Protein AF-A0A7Z0ECL8-F1 (afdb_monomer_lite)

Organism: NCBI:txid670054

Sequence (100 aa):
MQGESQFDDEQVDMLIASSELDSEYGVYGEELAVAMSDDANPNNYKSGKRYVPHGPKINWAAKAVGDLQEQFYKENPDGSRAGHVWSVELKEFAAGAPEG

pLDDT: mean 86.93, std 11.4, range [44.0, 95.75]

Foldseek 3Di:
DPPDDPDDPVRVVVVVVVVVVVVQADPVRDRVVVCPDPLQPPPPPVHPHYDDDDDDDDPVQVVVQVVVVVVVCVVVVVDDPPPDDDDGDDDDDDPPDDDD

Structure (mmCIF, N/CA/C/O backbone):
data_AF-A0A7Z0ECL8-F1
#
_entry.id   AF-A0A7Z0ECL8-F1
#
loop_
_atom_site.group_PDB
_atom_site.id
_atom_site.type_symbol
_atom_site.label_atom_id
_atom_site.label_alt_id
_atom_site.label_comp_id
_atom_site.label_asym_id
_atom_site.label_entity_id
_atom_site.label_seq_id
_atom_site.pdbx_PDB_ins_code
_atom_site.Cartn_x
_atom_site.Cartn_y
_atom_site.Cartn_z
_atom_site.occupancy
_atom_site.B_iso_or_equiv
_atom_site.auth_seq_id
_atom_site.auth_comp_id
_atom_site.auth_asym_id
_atom_site.auth_atom_id
_atom_site.pdbx_PDB_model_num
ATOM 1 N N . MET A 1 1 ? -22.584 13.147 36.823 1.00 44.00 1 MET A N 1
ATOM 2 C CA . MET A 1 1 ? -22.731 13.047 35.359 1.00 44.00 1 MET A CA 1
ATOM 3 C C . MET A 1 1 ? -22.248 11.658 34.984 1.00 44.00 1 MET A C 1
ATOM 5 O O . MET A 1 1 ? -21.046 11.444 34.939 1.00 44.00 1 MET A O 1
ATOM 9 N N . GLN A 1 2 ? -23.158 10.687 34.905 1.00 48.38 2 GLN A N 1
ATOM 10 C CA . GLN A 1 2 ? -22.834 9.370 34.354 1.00 48.38 2 GLN A CA 1
ATOM 11 C C . GLN A 1 2 ? -22.834 9.546 32.838 1.00 48.38 2 GLN A C 1
ATOM 13 O O . GLN A 1 2 ? -23.837 9.987 32.287 1.00 48.38 2 GLN A O 1
ATOM 18 N N . GLY A 1 3 ? -21.681 9.335 32.204 1.00 53.56 3 GLY A N 1
ATOM 19 C CA . GLY A 1 3 ? -21.609 9.272 30.752 1.00 53.56 3 GLY A CA 1
ATOM 20 C C . GLY A 1 3 ? -22.391 8.046 30.316 1.00 53.56 3 GLY A C 1
ATOM 21 O O . GLY A 1 3 ? -22.025 6.933 30.686 1.00 53.56 3 GLY A O 1
ATOM 22 N N . GLU A 1 4 ? -23.495 8.255 29.610 1.00 57.84 4 GLU A N 1
ATOM 23 C CA . GLU A 1 4 ? -24.157 7.176 28.890 1.00 57.84 4 GLU A CA 1
ATOM 24 C C . GLU A 1 4 ? -23.124 6.600 27.918 1.00 57.84 4 GLU A C 1
ATOM 26 O O . GLU A 1 4 ? -22.505 7.340 27.147 1.00 57.84 4 GLU A O 1
ATOM 31 N N . SER A 1 5 ? -22.862 5.296 28.028 1.00 63.78 5 SER A N 1
ATOM 32 C CA . SER A 1 5 ? -22.054 4.588 27.041 1.00 63.78 5 SER A CA 1
ATOM 33 C C . SER A 1 5 ? -22.680 4.840 25.672 1.00 63.78 5 SER A C 1
ATOM 35 O O . SER A 1 5 ? -23.876 4.627 25.496 1.00 63.78 5 SER A O 1
ATOM 37 N N . GLN A 1 6 ? -21.889 5.322 24.711 1.00 74.94 6 GLN A N 1
ATOM 38 C CA . GLN A 1 6 ? -22.353 5.519 23.331 1.00 74.94 6 GLN A CA 1
ATOM 39 C C . GLN A 1 6 ? -22.658 4.195 22.619 1.00 74.94 6 GLN A C 1
ATOM 41 O O . GLN A 1 6 ? -23.201 4.222 21.519 1.00 74.94 6 GLN A O 1
ATOM 46 N N . PHE A 1 7 ? -22.310 3.071 23.250 1.00 79.38 7 PHE A N 1
ATOM 47 C CA . PHE A 1 7 ? -22.521 1.726 22.749 1.00 79.38 7 PHE A CA 1
ATOM 48 C C . PHE A 1 7 ? -23.377 0.928 23.727 1.00 79.38 7 PHE A C 1
ATOM 50 O O . PHE A 1 7 ? -23.127 0.962 24.938 1.00 79.38 7 PHE A O 1
ATOM 57 N N . ASP A 1 8 ? -24.374 0.229 23.192 1.00 88.38 8 ASP A N 1
ATOM 58 C CA . ASP A 1 8 ? -25.081 -0.820 23.925 1.00 88.38 8 ASP A CA 1
ATOM 59 C C . ASP A 1 8 ? -24.207 -2.080 24.064 1.00 88.38 8 ASP A C 1
ATOM 61 O O . ASP A 1 8 ? -23.145 -2.194 23.446 1.00 88.38 8 ASP A O 1
ATOM 65 N N . ASP A 1 9 ? -24.627 -3.013 24.919 1.00 88.75 9 ASP A N 1
ATOM 66 C CA . ASP A 1 9 ? -23.836 -4.208 25.234 1.00 88.75 9 ASP A CA 1
ATOM 67 C C . ASP A 1 9 ? -23.566 -5.069 23.982 1.00 88.75 9 ASP A C 1
ATOM 69 O O . ASP A 1 9 ? -22.458 -5.571 23.812 1.00 88.75 9 ASP A O 1
ATOM 73 N N . GLU A 1 10 ? -24.523 -5.166 23.050 1.00 88.69 10 GLU A N 1
ATOM 74 C CA . GLU A 1 10 ? -24.343 -5.907 21.791 1.00 88.69 10 GLU A CA 1
ATOM 75 C C . GLU A 1 10 ? -23.302 -5.237 20.880 1.00 88.69 10 GLU A C 1
ATOM 77 O O . GLU A 1 10 ? -22.495 -5.908 20.234 1.00 88.69 10 GLU A O 1
ATOM 82 N N . GLN A 1 11 ? -23.285 -3.904 20.829 1.00 90.31 11 GLN A N 1
ATOM 83 C CA . GLN A 1 11 ? -22.286 -3.139 20.086 1.00 90.31 11 GLN A CA 1
ATOM 84 C C . GLN A 1 11 ? -20.892 -3.261 20.702 1.00 90.31 11 GLN A C 1
ATOM 86 O O . GLN A 1 11 ? -19.910 -3.345 19.961 1.00 90.31 11 GLN A O 1
ATOM 91 N N . VAL A 1 12 ? -20.792 -3.301 22.032 1.00 88.75 12 VAL A N 1
ATOM 92 C CA . VAL A 1 12 ? -19.524 -3.573 22.722 1.00 88.75 12 VAL A CA 1
ATOM 93 C C . VAL A 1 12 ? -19.032 -4.981 22.391 1.00 88.75 12 VAL A C 1
ATOM 95 O O . VAL A 1 12 ? -17.871 -5.132 22.011 1.00 88.75 12 VAL A O 1
ATOM 98 N N . ASP A 1 13 ? -19.907 -5.985 22.441 1.00 90.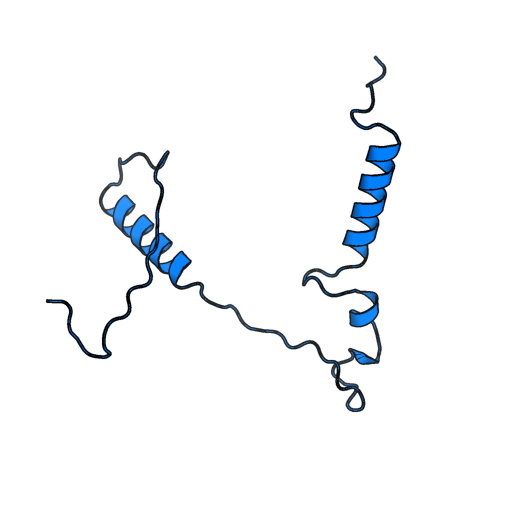75 13 ASP A N 1
ATOM 99 C CA . ASP A 1 13 ? -19.564 -7.368 22.097 1.00 90.75 13 ASP A CA 1
ATOM 100 C C . ASP A 1 13 ? -19.109 -7.499 20.634 1.00 90.75 13 ASP A C 1
ATOM 102 O O . ASP A 1 13 ? -18.113 -8.167 20.347 1.00 90.75 13 ASP A O 1
ATOM 106 N N . MET A 1 14 ? -19.767 -6.803 19.698 1.00 90.69 14 MET A N 1
ATOM 107 C CA . MET A 1 14 ? -19.331 -6.757 18.296 1.00 90.69 14 MET A CA 1
ATOM 108 C C . MET A 1 14 ? -17.960 -6.092 18.124 1.00 90.69 14 MET A C 1
ATOM 110 O O . MET A 1 14 ? -17.151 -6.560 17.321 1.00 90.69 14 MET A O 1
ATOM 114 N N . LEU A 1 15 ? -17.676 -5.013 18.860 1.00 90.44 15 LEU A N 1
ATOM 115 C CA . LEU A 1 15 ? -16.371 -4.344 18.813 1.00 90.44 15 LEU A CA 1
ATOM 116 C C . LEU A 1 15 ? -15.260 -5.230 19.385 1.00 90.44 15 LEU A C 1
ATOM 118 O O . LEU A 1 15 ? -14.165 -5.267 18.821 1.00 90.44 15 LEU A O 1
ATOM 122 N N . ILE A 1 16 ? -15.541 -5.969 20.462 1.00 91.56 16 ILE A N 1
ATOM 123 C CA . ILE A 1 16 ? -14.608 -6.946 21.035 1.00 91.56 16 ILE A CA 1
ATOM 124 C C . ILE A 1 16 ? -14.349 -8.065 20.027 1.00 91.56 16 ILE A C 1
ATOM 126 O O . ILE A 1 16 ? -13.191 -8.322 19.710 1.00 91.56 16 ILE A O 1
ATOM 130 N N . ALA A 1 17 ? -15.398 -8.655 19.449 1.00 90.69 17 ALA A N 1
ATOM 131 C CA . ALA A 1 17 ? -15.258 -9.709 18.447 1.00 90.69 17 ALA A CA 1
ATOM 132 C C . ALA A 1 17 ? -14.472 -9.237 17.207 1.00 90.69 17 ALA A C 1
ATOM 134 O O . ALA A 1 17 ? -13.629 -9.969 16.692 1.00 90.69 17 ALA A O 1
ATOM 135 N N . SER A 1 18 ? -14.698 -8.001 16.745 1.00 90.44 18 SER A N 1
ATOM 136 C CA . SER A 1 18 ? -13.919 -7.406 15.650 1.00 90.44 18 SER A CA 1
ATOM 137 C C . SER A 1 18 ? -12.450 -7.236 16.031 1.00 90.44 18 SER A C 1
ATOM 139 O O . SER A 1 18 ? -11.575 -7.554 15.232 1.00 90.44 18 SER A O 1
ATOM 141 N N . SER A 1 19 ? -12.169 -6.762 17.248 1.00 91.38 19 SER A N 1
ATOM 142 C CA . SER A 1 19 ? -10.796 -6.608 17.733 1.00 91.38 19 SER A CA 1
ATOM 143 C C . SER A 1 19 ? -10.084 -7.950 17.899 1.00 91.38 19 SER A C 1
ATOM 145 O O . SER A 1 19 ? -8.878 -8.022 17.669 1.00 91.38 19 SER A O 1
ATOM 147 N N . GLU A 1 20 ? -10.791 -8.992 18.331 1.00 91.31 20 GLU A N 1
ATOM 148 C CA . GLU A 1 20 ? -10.244 -10.345 18.437 1.00 91.31 20 GLU A CA 1
ATOM 149 C C . GLU A 1 20 ? -9.901 -10.887 17.050 1.00 91.31 20 GLU A C 1
ATOM 151 O O . GLU A 1 20 ? -8.779 -11.345 16.847 1.00 91.31 20 GLU A O 1
ATOM 156 N N . LEU A 1 21 ? -10.799 -10.726 16.074 1.00 88.62 21 LEU A N 1
ATOM 157 C CA . LEU A 1 21 ? -10.550 -11.141 14.696 1.00 88.62 21 LEU A CA 1
ATOM 158 C C . LEU A 1 21 ? -9.366 -10.392 14.071 1.00 88.62 21 LEU A C 1
ATOM 160 O O . LEU A 1 21 ? -8.491 -11.020 13.483 1.00 88.62 21 LEU A O 1
ATOM 164 N N . ASP A 1 22 ? -9.277 -9.073 14.252 1.00 89.06 22 ASP A N 1
ATOM 165 C CA . ASP A 1 22 ? -8.136 -8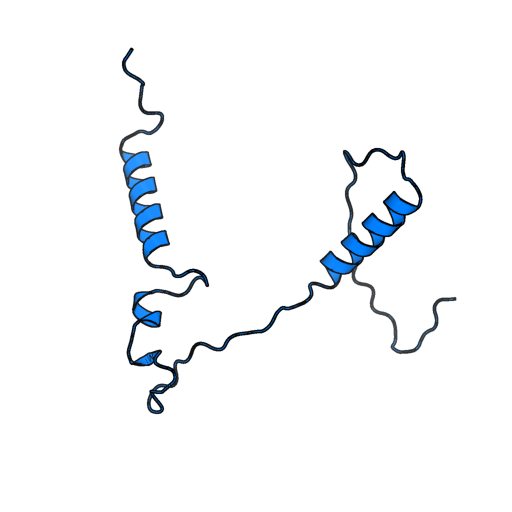.288 13.765 1.00 89.06 22 ASP A CA 1
ATOM 166 C C . ASP A 1 22 ? -6.817 -8.733 14.420 1.00 89.06 22 ASP A C 1
ATOM 168 O O . ASP A 1 22 ? -5.762 -8.692 13.786 1.00 89.06 22 ASP A O 1
ATOM 172 N N . SER A 1 23 ? -6.865 -9.203 15.673 1.00 91.44 23 SER A N 1
ATOM 173 C CA . SER A 1 23 ? -5.682 -9.694 16.390 1.00 91.44 23 SER A CA 1
ATOM 174 C C . SER A 1 23 ? -5.153 -11.035 15.875 1.00 91.44 23 SER A C 1
ATOM 176 O O . SER A 1 23 ? -4.000 -11.376 16.145 1.00 91.44 23 SER A O 1
ATOM 178 N N . GLU A 1 24 ? -5.960 -11.785 15.120 1.00 93.94 24 GLU A N 1
ATOM 179 C CA . GLU A 1 24 ? -5.548 -13.044 14.491 1.00 93.94 24 GLU A CA 1
ATOM 180 C C . GLU A 1 24 ? -4.730 -12.828 13.212 1.00 93.94 24 GLU A C 1
ATOM 182 O O . GLU A 1 24 ? -4.074 -13.764 12.741 1.00 93.94 24 GLU A O 1
ATOM 187 N N . TYR A 1 25 ? -4.725 -11.607 12.668 1.00 95.62 25 TYR A N 1
ATOM 188 C CA . TYR A 1 25 ? -4.022 -11.260 11.439 1.00 95.62 25 TYR A CA 1
ATOM 189 C C . TYR A 1 25 ? -2.755 -10.435 11.697 1.00 95.62 25 TYR A C 1
ATOM 191 O O . TYR A 1 25 ? -2.687 -9.559 12.558 1.00 95.62 25 TYR A O 1
ATOM 199 N N . GLY A 1 26 ? -1.712 -10.728 10.922 1.00 90.94 26 GLY A N 1
ATOM 200 C CA . GLY A 1 26 ? -0.459 -9.988 10.923 1.00 90.94 26 GLY A CA 1
ATOM 201 C C . GLY A 1 26 ? -0.517 -8.709 10.089 1.00 90.94 26 GLY A C 1
ATOM 202 O O . GLY A 1 26 ? -1.513 -8.371 9.449 1.00 90.94 26 GLY A O 1
ATOM 203 N N . VAL A 1 27 ? 0.601 -7.984 10.068 1.00 90.69 27 VAL A N 1
ATOM 204 C CA . VAL A 1 27 ? 0.712 -6.678 9.392 1.00 90.69 27 VAL A CA 1
ATOM 205 C C . VAL A 1 27 ? 0.568 -6.754 7.868 1.00 90.69 27 VAL A C 1
ATOM 207 O O . VAL A 1 27 ? 0.400 -5.718 7.224 1.00 90.69 27 VAL A O 1
ATOM 210 N N . TYR A 1 28 ? 0.639 -7.952 7.282 1.00 90.19 28 TYR A N 1
ATOM 211 C CA . TYR A 1 28 ? 0.439 -8.194 5.854 1.00 90.19 28 TYR A CA 1
ATOM 212 C C . TYR A 1 28 ? -0.898 -8.898 5.553 1.00 90.19 28 TYR A C 1
ATOM 214 O O . TYR A 1 28 ? -1.115 -9.306 4.410 1.00 90.19 28 TYR A O 1
ATOM 222 N N . GLY A 1 29 ? -1.803 -9.009 6.536 1.00 89.75 29 GLY A N 1
ATOM 223 C CA . GLY A 1 29 ? -3.100 -9.682 6.396 1.00 89.75 29 GLY A CA 1
ATOM 224 C C . GLY A 1 29 ? -3.012 -11.211 6.411 1.00 89.75 29 GLY A C 1
ATOM 225 O O . GLY A 1 29 ? -3.919 -11.891 5.937 1.00 89.75 29 GLY A O 1
ATOM 226 N N . GLU A 1 30 ? -1.910 -11.766 6.908 1.00 92.50 30 GLU A N 1
ATOM 227 C CA . GLU A 1 30 ? -1.692 -13.198 7.077 1.00 92.50 30 GLU A CA 1
ATOM 228 C C . GLU A 1 30 ? -2.266 -13.707 8.403 1.00 92.50 30 GLU A C 1
ATOM 230 O O . GLU A 1 30 ? -2.101 -13.061 9.430 1.00 92.50 30 GLU A O 1
ATOM 235 N N . GLU A 1 31 ? -2.890 -14.886 8.414 1.00 93.50 31 GLU A N 1
ATOM 236 C CA . GLU A 1 31 ? -3.300 -15.529 9.670 1.00 93.50 31 GLU A CA 1
ATOM 237 C C . GLU A 1 31 ? -2.059 -15.877 10.502 1.00 93.50 31 GLU A C 1
ATOM 239 O O . GLU A 1 31 ? -1.203 -16.661 10.067 1.00 93.50 31 GLU A O 1
ATOM 244 N N . LEU A 1 32 ? -1.962 -15.335 11.718 1.00 93.31 32 LEU A N 1
ATOM 245 C CA . LEU A 1 32 ? -0.794 -15.501 12.585 1.00 93.31 32 LEU A CA 1
ATOM 246 C C . LEU A 1 32 ? -0.537 -16.970 12.927 1.00 93.31 32 LEU A C 1
ATOM 248 O O . LEU A 1 32 ? 0.615 -17.404 12.938 1.00 93.31 32 LEU A O 1
ATOM 252 N N . ALA A 1 33 ? -1.591 -17.765 13.127 1.00 93.12 33 ALA A N 1
ATOM 253 C CA . ALA A 1 33 ? -1.466 -19.199 13.387 1.00 93.12 33 ALA A CA 1
ATOM 254 C C . ALA A 1 33 ? -0.759 -19.941 12.237 1.00 93.12 33 ALA A C 1
ATOM 256 O O . ALA A 1 33 ? 0.067 -20.825 12.471 1.00 93.12 33 ALA A O 1
ATOM 257 N N . VAL A 1 34 ? -1.036 -19.554 10.988 1.00 92.25 34 VAL A N 1
ATOM 258 C CA . VAL A 1 34 ? -0.367 -20.114 9.807 1.00 92.25 34 VAL A CA 1
ATOM 259 C C . VAL A 1 34 ? 1.042 -19.544 9.678 1.00 92.25 34 VAL A C 1
ATOM 261 O O . VAL A 1 34 ? 1.983 -20.300 9.433 1.00 92.25 34 VAL A O 1
ATOM 264 N N . ALA A 1 35 ? 1.207 -18.232 9.866 1.00 92.56 35 ALA A N 1
ATOM 265 C CA . ALA A 1 35 ? 2.496 -17.547 9.775 1.00 92.56 35 ALA A CA 1
ATOM 266 C C . ALA A 1 35 ? 3.534 -18.057 10.786 1.00 92.56 35 ALA A C 1
ATOM 268 O O . ALA A 1 35 ? 4.71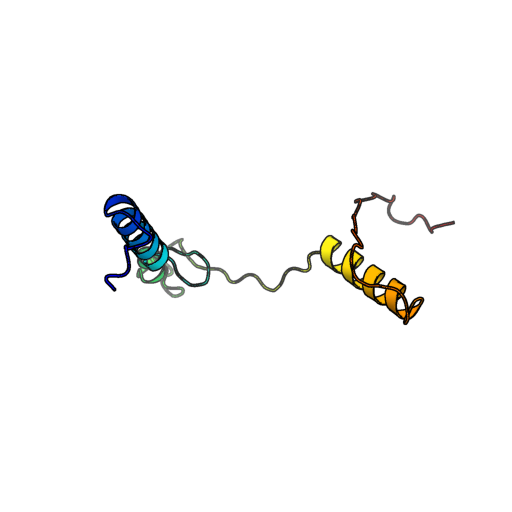8 -18.135 10.461 1.00 92.56 35 ALA A O 1
ATOM 269 N N . MET A 1 36 ? 3.091 -18.455 11.980 1.00 91.75 36 MET A N 1
ATOM 270 C CA . MET A 1 36 ? 3.938 -18.998 13.048 1.00 91.75 36 MET A CA 1
ATOM 271 C C . MET A 1 36 ? 4.083 -20.529 13.006 1.00 91.75 36 MET A C 1
ATOM 273 O O . MET A 1 36 ? 4.748 -21.101 13.867 1.00 91.75 36 MET A O 1
ATOM 277 N N . SER A 1 37 ? 3.474 -21.209 12.028 1.00 93.88 37 SER A N 1
ATOM 278 C CA . SER A 1 37 ? 3.569 -22.667 11.897 1.00 93.88 37 SER A CA 1
ATOM 279 C C . SER A 1 37 ? 4.902 -23.124 11.286 1.00 93.88 37 SER A C 1
ATOM 281 O O . SER A 1 37 ? 5.474 -22.456 10.422 1.00 93.88 37 SER A O 1
ATOM 283 N N . ASP A 1 38 ? 5.360 -24.329 11.649 1.00 93.50 38 ASP A N 1
ATOM 284 C CA . ASP A 1 38 ? 6.541 -24.965 11.039 1.00 93.50 38 ASP A CA 1
ATOM 285 C C . ASP A 1 38 ? 6.391 -25.174 9.523 1.00 93.50 38 A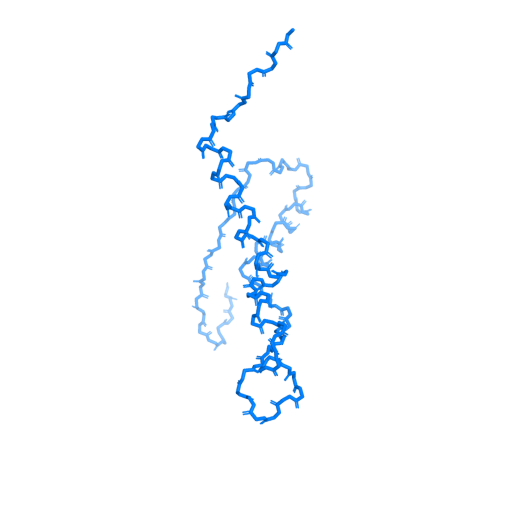SP A C 1
ATOM 287 O O . ASP A 1 38 ? 7.382 -25.236 8.791 1.00 93.50 38 ASP A O 1
ATOM 291 N N . ASP A 1 39 ? 5.156 -25.270 9.026 1.00 92.88 39 ASP A N 1
ATOM 292 C CA . ASP A 1 39 ? 4.862 -25.383 7.598 1.00 92.88 39 ASP A CA 1
ATOM 293 C C . ASP A 1 39 ? 5.199 -24.105 6.832 1.00 92.88 39 ASP A C 1
ATOM 295 O O . ASP A 1 39 ? 5.574 -24.196 5.664 1.00 92.88 39 ASP A O 1
ATOM 299 N N . ALA A 1 40 ? 5.073 -22.936 7.464 1.00 91.50 40 ALA A N 1
ATOM 300 C CA . ALA A 1 40 ? 5.424 -21.648 6.874 1.00 91.50 40 ALA A CA 1
ATOM 301 C C . ALA A 1 40 ? 6.918 -21.309 7.004 1.00 91.50 40 ALA A C 1
ATOM 303 O O . ALA A 1 40 ? 7.375 -20.322 6.419 1.00 91.50 40 ALA A O 1
ATOM 304 N N . ASN A 1 41 ? 7.689 -22.116 7.744 1.00 90.00 41 ASN A N 1
ATOM 305 C CA . ASN A 1 41 ? 9.122 -21.913 7.914 1.00 90.00 41 ASN A CA 1
ATOM 306 C C . ASN A 1 41 ? 9.825 -21.958 6.541 1.00 90.00 41 ASN A C 1
ATOM 308 O O . ASN A 1 41 ? 9.776 -22.988 5.862 1.00 90.00 41 ASN A O 1
A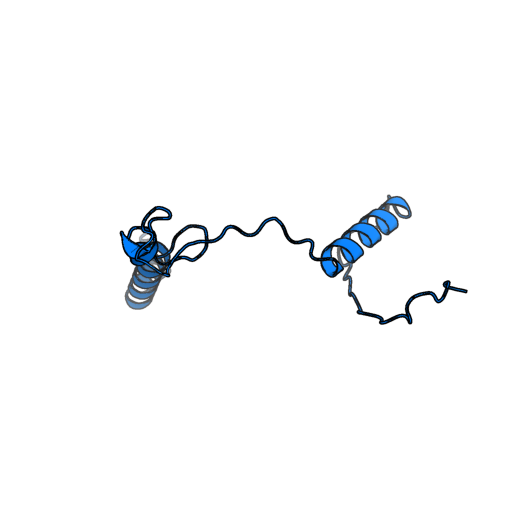TOM 312 N N . PRO A 1 42 ? 10.548 -20.898 6.133 1.00 88.62 42 PRO A N 1
ATOM 313 C CA . PRO A 1 42 ? 11.207 -20.849 4.826 1.00 88.62 42 PRO A CA 1
ATOM 314 C C . PRO A 1 42 ? 12.280 -21.934 4.636 1.00 88.62 42 PRO A C 1
ATOM 316 O O . PRO A 1 42 ? 12.641 -22.245 3.502 1.00 88.62 42 PRO A O 1
ATOM 319 N N . ASN A 1 43 ? 12.766 -22.537 5.726 1.00 92.06 43 ASN A N 1
ATOM 320 C CA . ASN A 1 43 ? 13.729 -23.638 5.705 1.00 92.06 43 ASN A CA 1
ATOM 321 C C . ASN A 1 43 ? 13.073 -25.032 5.734 1.00 92.06 43 ASN A C 1
ATOM 323 O O . ASN A 1 43 ? 13.777 -26.044 5.688 1.00 92.06 43 ASN A O 1
ATOM 327 N N . ASN A 1 44 ? 11.742 -25.124 5.802 1.00 92.75 44 ASN A N 1
ATOM 328 C CA . ASN A 1 44 ? 11.028 -26.395 5.723 1.00 92.75 44 ASN A CA 1
ATOM 329 C C . ASN A 1 44 ? 10.853 -26.825 4.257 1.00 92.75 44 ASN A C 1
ATOM 331 O O . ASN A 1 44 ? 9.823 -26.600 3.624 1.00 92.75 44 ASN A O 1
ATOM 335 N N . TYR A 1 45 ? 11.864 -27.505 3.710 1.00 88.38 45 TYR A N 1
ATOM 336 C CA . TYR A 1 45 ? 11.856 -27.990 2.321 1.00 88.38 45 TYR A CA 1
ATOM 337 C C . TYR A 1 45 ? 10.840 -29.108 2.033 1.00 88.38 45 TYR A C 1
ATOM 339 O O . TYR A 1 45 ? 10.664 -29.472 0.871 1.00 88.38 45 TYR A O 1
ATOM 347 N N . LYS A 1 46 ? 10.182 -29.658 3.062 1.00 92.38 46 LYS A N 1
ATOM 348 C CA . LYS A 1 46 ? 9.110 -30.653 2.906 1.00 92.38 46 LYS A CA 1
ATOM 349 C C . LYS A 1 46 ? 7.740 -29.996 2.721 1.00 92.38 46 LYS A C 1
ATOM 351 O O . LYS A 1 46 ? 6.848 -30.626 2.162 1.00 92.38 46 LYS A O 1
ATOM 356 N N . SER A 1 47 ? 7.585 -28.748 3.166 1.00 89.75 47 SER A N 1
ATOM 357 C CA . SER A 1 47 ? 6.366 -27.962 2.997 1.00 89.75 47 SER A CA 1
ATOM 358 C C . SER A 1 47 ? 6.356 -27.215 1.658 1.00 89.75 47 SER A C 1
ATOM 360 O O . SER A 1 47 ? 7.362 -26.659 1.199 1.00 89.75 47 SER A O 1
ATOM 362 N N . GLY A 1 48 ? 5.179 -27.190 1.028 1.00 87.50 48 GLY A N 1
ATOM 363 C CA . GLY A 1 48 ? 4.895 -26.356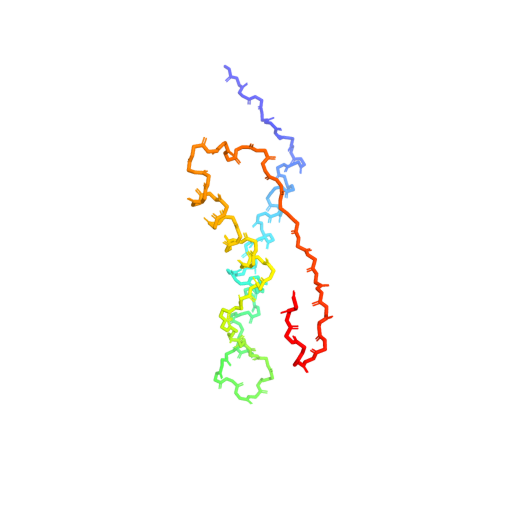 -0.142 1.00 87.50 48 GLY A CA 1
ATOM 364 C C . GLY A 1 48 ? 4.445 -24.933 0.207 1.00 87.50 48 GLY A C 1
ATOM 365 O O . GLY A 1 48 ? 4.281 -24.118 -0.697 1.00 87.50 48 GLY A O 1
ATOM 366 N N . LYS A 1 49 ? 4.236 -24.620 1.492 1.00 87.19 49 LYS A N 1
ATOM 367 C CA . LYS A 1 49 ? 3.763 -23.308 1.954 1.00 87.19 49 LYS A CA 1
ATOM 368 C C . LYS A 1 49 ? 4.949 -22.406 2.276 1.00 87.19 49 LYS A C 1
ATOM 370 O O . LYS A 1 49 ? 5.787 -22.765 3.092 1.00 87.19 49 LYS A O 1
ATOM 375 N N . ARG A 1 50 ? 5.044 -21.248 1.618 1.00 86.62 50 ARG A N 1
ATOM 376 C CA . ARG A 1 50 ? 6.107 -20.255 1.852 1.00 86.62 50 ARG A CA 1
ATOM 377 C C . ARG A 1 50 ? 5.568 -18.863 1.560 1.00 86.62 50 ARG A C 1
ATOM 379 O O . ARG A 1 50 ? 4.951 -18.662 0.516 1.00 86.62 50 ARG A O 1
ATOM 386 N N . TYR A 1 51 ? 5.847 -17.906 2.437 1.00 89.06 51 TYR A N 1
ATOM 387 C CA . TYR A 1 51 ? 5.588 -16.497 2.155 1.00 89.06 51 TYR A CA 1
ATOM 388 C C . TYR A 1 51 ? 6.654 -15.962 1.194 1.00 89.06 51 TYR A C 1
ATOM 390 O O . TYR A 1 51 ? 7.851 -16.142 1.421 1.00 89.06 51 TYR A O 1
ATOM 398 N N . VAL A 1 52 ? 6.221 -15.320 0.106 1.00 87.75 52 VAL A N 1
ATOM 399 C CA . VAL A 1 52 ? 7.109 -14.730 -0.904 1.00 87.75 52 VAL A CA 1
ATOM 400 C C . VAL A 1 52 ? 6.913 -13.215 -0.898 1.00 87.75 52 VAL A C 1
ATOM 402 O O . VAL A 1 52 ? 5.820 -12.750 -1.223 1.00 87.75 52 VAL A O 1
ATOM 405 N N . PRO A 1 53 ? 7.939 -12.424 -0.539 1.00 87.81 53 PRO A N 1
ATOM 406 C CA . PRO A 1 53 ? 7.821 -10.978 -0.572 1.00 87.81 53 PRO A CA 1
ATOM 407 C C . PRO A 1 53 ? 7.739 -10.500 -2.023 1.00 87.81 53 PRO A C 1
ATOM 409 O O . PRO A 1 53 ? 8.561 -10.862 -2.868 1.00 87.81 53 PRO A O 1
ATOM 412 N N . HIS A 1 54 ? 6.768 -9.639 -2.304 1.00 87.31 54 HIS A N 1
ATOM 413 C CA . HIS A 1 54 ? 6.716 -8.891 -3.552 1.00 87.31 54 HIS A CA 1
ATOM 414 C C . HIS A 1 54 ? 7.271 -7.486 -3.317 1.00 87.31 54 HIS A C 1
ATOM 416 O O . HIS A 1 54 ? 6.922 -6.828 -2.340 1.00 87.31 54 HIS A O 1
ATOM 422 N N . GLY A 1 55 ? 8.152 -7.032 -4.212 1.00 87.31 55 GLY A N 1
ATOM 423 C CA . GLY A 1 55 ? 8.668 -5.665 -4.188 1.00 87.31 55 GLY A CA 1
ATOM 424 C C . GLY A 1 55 ? 7.578 -4.617 -4.457 1.00 87.31 55 GLY A C 1
ATOM 425 O O . GLY A 1 55 ? 6.444 -4.968 -4.805 1.00 87.31 55 GLY A O 1
ATOM 426 N N . PRO A 1 56 ? 7.910 -3.322 -4.332 1.00 91.00 56 PRO A N 1
ATOM 427 C CA . PRO A 1 56 ? 6.956 -2.252 -4.581 1.00 91.00 56 PRO A CA 1
ATOM 428 C C . PRO A 1 56 ? 6.428 -2.327 -6.017 1.00 91.00 56 PRO A C 1
ATOM 430 O O . PRO A 1 56 ? 7.191 -2.481 -6.972 1.00 91.00 56 PRO A O 1
ATOM 433 N N . LYS A 1 57 ? 5.109 -2.196 -6.172 1.00 92.56 57 LYS A N 1
ATOM 434 C CA . LYS A 1 57 ? 4.464 -2.035 -7.478 1.00 92.56 57 LYS A CA 1
ATOM 435 C C . LYS A 1 57 ? 4.126 -0.567 -7.679 1.00 92.56 57 LYS A C 1
ATOM 437 O O . LYS A 1 57 ? 3.600 0.079 -6.777 1.00 92.56 57 LYS A O 1
ATOM 442 N N . ILE A 1 58 ? 4.397 -0.056 -8.873 1.00 93.88 58 ILE A N 1
ATOM 443 C CA . ILE A 1 58 ? 3.954 1.282 -9.259 1.00 93.88 58 ILE A CA 1
ATOM 444 C C . ILE A 1 58 ? 2.536 1.159 -9.802 1.00 93.88 58 ILE A C 1
ATOM 446 O O . ILE A 1 58 ? 2.290 0.448 -10.776 1.00 93.88 58 ILE A O 1
ATOM 450 N N . ASN A 1 59 ? 1.602 1.875 -9.183 1.00 95.19 59 ASN A N 1
ATOM 451 C CA . ASN A 1 59 ? 0.311 2.131 -9.795 1.00 95.19 59 ASN A CA 1
ATOM 452 C C . ASN A 1 59 ? 0.487 3.267 -10.812 1.00 95.19 59 ASN A C 1
ATOM 454 O O . ASN A 1 59 ? 0.515 4.440 -10.443 1.00 95.19 59 ASN A O 1
ATOM 458 N N . TRP A 1 60 ? 0.642 2.910 -12.089 1.00 94.12 60 TRP A N 1
ATOM 459 C CA . TRP A 1 60 ? 0.881 3.879 -13.161 1.00 94.12 60 TRP A CA 1
ATOM 460 C C . TRP A 1 60 ? -0.264 4.875 -13.338 1.00 94.12 60 TRP A C 1
ATOM 462 O O . TRP A 1 60 ? -0.004 6.034 -13.641 1.00 94.12 60 TRP A O 1
ATOM 472 N N . ALA A 1 61 ? -1.506 4.467 -13.073 1.00 94.56 61 ALA A N 1
ATOM 473 C CA . ALA A 1 61 ? -2.652 5.368 -13.101 1.00 94.56 61 ALA A CA 1
ATOM 474 C C . ALA A 1 61 ? -2.562 6.427 -11.989 1.00 94.56 61 ALA A C 1
ATOM 476 O O . ALA A 1 61 ? -2.716 7.618 -12.254 1.00 94.56 61 ALA A O 1
ATOM 477 N N . ALA A 1 62 ? -2.235 6.015 -10.760 1.00 94.56 62 ALA A N 1
ATOM 478 C CA . ALA A 1 62 ? -2.029 6.949 -9.652 1.00 94.56 62 ALA A CA 1
ATOM 479 C C . ALA A 1 62 ? -0.832 7.877 -9.904 1.00 94.56 62 ALA A C 1
ATOM 481 O O . ALA A 1 62 ? -0.915 9.078 -9.649 1.00 94.56 62 ALA A O 1
ATOM 482 N N . LYS A 1 63 ? 0.260 7.331 -10.453 1.00 95.12 63 LYS A N 1
ATOM 483 C CA . LYS A 1 63 ? 1.434 8.120 -10.826 1.00 95.12 63 LYS A CA 1
ATOM 484 C C . LYS A 1 63 ? 1.100 9.175 -11.883 1.00 95.12 63 LYS A C 1
ATOM 486 O O . LYS A 1 63 ? 1.461 10.326 -11.688 1.00 95.12 63 LYS A O 1
ATOM 491 N N . ALA A 1 64 ? 0.387 8.812 -12.950 1.00 94.94 64 ALA A N 1
ATOM 492 C CA . ALA A 1 64 ? 0.008 9.749 -14.009 1.00 94.94 64 ALA A CA 1
ATOM 493 C C . ALA A 1 64 ? -0.833 10.921 -13.475 1.00 94.94 64 ALA A C 1
ATOM 495 O O . ALA A 1 64 ? -0.610 12.067 -13.855 1.00 94.94 64 ALA A O 1
ATOM 496 N N . VAL A 1 65 ? -1.761 10.646 -12.550 1.00 95.56 65 VAL A N 1
ATOM 497 C CA . VAL A 1 65 ? -2.536 11.696 -11.872 1.00 95.56 65 VAL A CA 1
ATOM 498 C C . VAL A 1 65 ? -1.632 12.592 -11.027 1.00 95.56 65 VAL A C 1
ATOM 500 O O . VAL A 1 65 ? -1.767 13.810 -11.096 1.00 95.56 65 VAL A O 1
ATOM 503 N N . GLY A 1 66 ? -0.712 12.011 -10.252 1.00 95.19 66 GLY A N 1
ATOM 504 C CA . GLY A 1 66 ? 0.245 12.774 -9.446 1.00 95.19 66 GLY A CA 1
ATOM 505 C C . GLY A 1 66 ? 1.124 13.690 -10.299 1.00 95.19 66 GLY A C 1
ATOM 506 O O . GLY A 1 66 ? 1.199 14.886 -10.032 1.00 95.19 66 GLY A O 1
ATOM 507 N N . ASP A 1 67 ? 1.702 13.154 -11.375 1.00 95.75 67 ASP A N 1
ATOM 508 C CA . ASP A 1 67 ? 2.558 13.906 -12.297 1.00 95.75 67 ASP A CA 1
ATOM 509 C C . ASP A 1 67 ? 1.780 15.076 -12.945 1.00 95.75 67 ASP A C 1
ATOM 511 O O . ASP A 1 67 ? 2.279 16.202 -13.015 1.00 95.75 67 ASP A O 1
ATOM 515 N N . LEU A 1 68 ? 0.522 14.848 -13.350 1.00 94.62 68 LEU A N 1
ATOM 516 C CA . LEU A 1 68 ? -0.338 15.892 -13.920 1.00 94.62 68 LEU A CA 1
ATOM 517 C C . LEU A 1 68 ? -0.732 16.960 -12.888 1.00 94.62 68 LEU A C 1
ATOM 519 O O . LEU A 1 68 ? -0.750 18.147 -13.209 1.00 94.62 68 LEU A O 1
ATOM 523 N N . GLN A 1 69 ? -1.037 16.561 -11.651 1.00 94.00 69 GLN A N 1
ATOM 524 C CA . GLN A 1 69 ? -1.334 17.494 -10.560 1.00 94.00 69 GLN A CA 1
ATOM 525 C C . GLN A 1 69 ? -0.139 18.398 -10.262 1.00 94.00 69 GLN A C 1
ATOM 527 O O . GLN A 1 69 ? -0.298 19.614 -10.134 1.00 94.00 69 GLN A O 1
ATOM 532 N N . GLU A 1 70 ? 1.055 17.812 -10.158 1.00 94.56 70 GLU A N 1
ATOM 533 C CA . GLU A 1 70 ? 2.297 18.552 -9.942 1.00 94.56 70 GLU A CA 1
ATOM 534 C C . GLU A 1 70 ? 2.533 19.567 -11.060 1.00 94.56 70 GLU A C 1
ATOM 536 O O . GLU A 1 70 ? 2.808 20.736 -10.775 1.00 94.56 70 GLU A O 1
ATOM 541 N N . GLN A 1 71 ? 2.365 19.154 -12.320 1.00 94.31 71 GLN A N 1
ATOM 542 C CA . GLN A 1 71 ? 2.472 20.056 -13.462 1.00 94.31 71 GLN A CA 1
ATOM 543 C C . GLN A 1 71 ? 1.437 21.187 -13.390 1.00 94.31 71 GLN A C 1
ATOM 545 O O . GLN A 1 71 ? 1.803 22.360 -13.472 1.00 94.31 71 GLN A O 1
ATOM 550 N N . PHE A 1 72 ? 0.163 20.856 -13.173 1.00 93.88 72 PHE A N 1
ATOM 551 C CA . PHE A 1 72 ? -0.923 21.833 -13.139 1.00 93.88 72 PHE A CA 1
ATOM 552 C C . PHE A 1 72 ? -0.703 22.913 -12.072 1.00 93.88 72 PHE A C 1
ATOM 554 O O . PHE A 1 72 ? -0.861 24.100 -12.356 1.00 93.88 72 PHE A O 1
ATOM 561 N N . TYR A 1 73 ? -0.305 22.533 -10.853 1.00 94.00 73 TYR A N 1
ATOM 562 C CA . TYR A 1 73 ? -0.058 23.501 -9.777 1.00 94.00 73 TYR A CA 1
ATOM 563 C C . TYR A 1 73 ? 1.278 24.231 -9.906 1.00 94.00 73 TYR A C 1
ATOM 565 O O . TYR A 1 73 ? 1.437 25.310 -9.337 1.00 94.00 73 TYR A O 1
ATOM 573 N N . LYS A 1 74 ? 2.235 23.682 -10.659 1.00 94.69 74 LYS A N 1
ATOM 574 C CA . LYS A 1 74 ? 3.445 24.414 -11.044 1.00 94.69 74 LYS A CA 1
ATOM 575 C C . LYS A 1 74 ? 3.125 25.522 -12.049 1.00 94.69 74 LYS A C 1
ATOM 577 O O . LYS A 1 74 ? 3.710 26.598 -11.967 1.00 94.69 74 LYS A O 1
ATOM 582 N N . GLU A 1 75 ? 2.201 25.266 -12.971 1.00 94.25 75 GLU A N 1
ATOM 583 C CA . GLU A 1 75 ? 1.712 26.248 -13.948 1.00 94.25 75 GLU A CA 1
ATOM 584 C C . GLU A 1 75 ? 0.723 27.251 -13.326 1.00 94.25 75 GLU A C 1
ATOM 586 O O . GLU A 1 75 ? 0.650 28.394 -13.770 1.00 94.25 75 GLU A O 1
ATOM 591 N N . ASN A 1 76 ? 0.011 26.855 -12.263 1.00 90.62 76 ASN A N 1
ATOM 592 C CA . ASN A 1 76 ? -0.994 27.664 -11.566 1.00 90.62 76 ASN A CA 1
ATOM 593 C C . ASN A 1 76 ? -0.681 27.776 -10.059 1.00 90.62 76 ASN A C 1
ATOM 595 O O . ASN A 1 76 ? -1.411 27.209 -9.238 1.00 90.62 76 ASN A O 1
ATOM 599 N N . PRO A 1 77 ? 0.387 28.498 -9.670 1.00 88.88 77 PRO A N 1
ATOM 600 C CA . PRO A 1 77 ? 0.857 28.536 -8.282 1.00 88.88 77 PRO A CA 1
ATOM 601 C C . PRO A 1 77 ? -0.150 29.165 -7.308 1.00 88.88 77 PRO A C 1
ATOM 603 O O . PRO A 1 77 ? -0.253 28.714 -6.169 1.00 88.88 77 PRO A O 1
ATOM 606 N N . ASP A 1 78 ? -0.928 30.150 -7.766 1.00 92.06 78 ASP A N 1
ATOM 607 C CA . ASP A 1 78 ? -1.955 30.838 -6.966 1.00 92.06 78 ASP A CA 1
ATOM 608 C C . ASP A 1 78 ? -3.350 30.193 -7.095 1.00 92.06 78 ASP A C 1
ATOM 610 O O . ASP A 1 78 ? -4.339 30.693 -6.553 1.00 92.06 78 ASP A O 1
ATOM 614 N N . GLY A 1 79 ? -3.457 29.084 -7.835 1.00 84.00 79 GLY A N 1
ATOM 615 C CA . GLY A 1 79 ? -4.709 28.364 -8.033 1.00 84.00 79 GLY A CA 1
ATOM 616 C C . GLY A 1 79 ? -5.185 27.675 -6.753 1.00 84.00 79 GLY A C 1
ATOM 617 O O . GLY A 1 79 ? -4.408 27.039 -6.037 1.00 84.00 79 GLY A O 1
ATOM 618 N N . SER A 1 80 ? -6.490 27.749 -6.473 1.00 86.38 80 SER A N 1
ATOM 619 C CA . SER A 1 80 ? -7.094 26.970 -5.386 1.00 86.38 80 SER A CA 1
ATOM 620 C C . SER A 1 80 ? -6.852 25.479 -5.613 1.00 86.38 80 SER A C 1
ATOM 622 O O . SER A 1 80 ? -7.067 24.971 -6.707 1.00 86.38 80 SER A O 1
ATOM 624 N N . ARG A 1 81 ? -6.446 24.758 -4.566 1.00 85.88 81 ARG A N 1
ATOM 625 C CA . ARG A 1 81 ? -6.342 23.288 -4.598 1.00 85.88 81 ARG A CA 1
ATOM 626 C C . ARG A 1 81 ? -7.648 22.592 -4.217 1.00 85.88 81 ARG A C 1
ATOM 628 O O . ARG A 1 81 ? -7.818 21.403 -4.474 1.00 85.88 81 ARG A O 1
ATOM 635 N N . ALA A 1 82 ? -8.546 23.314 -3.550 1.00 87.56 82 ALA A N 1
ATOM 636 C CA . ALA A 1 82 ? -9.781 22.758 -3.025 1.00 87.56 82 ALA A CA 1
ATOM 637 C C . ALA A 1 82 ? -10.802 22.544 -4.151 1.00 87.56 82 ALA A C 1
ATOM 639 O O . ALA A 1 82 ? -11.051 23.450 -4.943 1.00 87.56 82 ALA A O 1
ATOM 640 N N . GLY A 1 83 ? -11.417 21.359 -4.179 1.00 84.50 83 GLY A N 1
ATOM 641 C CA . GLY A 1 83 ? -12.507 21.028 -5.103 1.00 84.50 83 GLY A CA 1
ATOM 642 C C . GLY A 1 83 ? -12.080 20.449 -6.455 1.00 84.50 83 GLY A C 1
ATOM 643 O O . GLY A 1 83 ? -12.948 20.159 -7.274 1.00 84.50 83 GLY A O 1
ATOM 644 N N . HIS A 1 84 ? -10.784 20.239 -6.704 1.00 89.25 84 HIS A N 1
ATOM 645 C CA . HIS A 1 84 ? -10.334 19.572 -7.927 1.00 89.25 84 HIS A CA 1
ATOM 646 C C . HIS A 1 84 ? -10.537 18.057 -7.858 1.00 89.25 84 HIS A C 1
ATOM 648 O O . HIS A 1 84 ? -10.118 17.399 -6.905 1.00 89.25 84 HIS A O 1
ATOM 654 N N . VAL A 1 85 ? -11.141 17.507 -8.911 1.00 90.62 85 VAL A N 1
ATOM 655 C CA . VAL A 1 85 ? -11.330 16.069 -9.112 1.00 90.62 85 VAL A CA 1
ATOM 656 C C . VAL A 1 85 ? -10.559 15.660 -10.359 1.00 90.62 85 VAL A C 1
ATOM 658 O O . VAL A 1 85 ? -10.658 16.310 -11.396 1.00 90.62 85 VAL A O 1
ATOM 661 N N . TRP A 1 86 ? -9.797 14.576 -10.250 1.00 90.88 86 TRP A N 1
ATOM 662 C CA . TRP A 1 86 ? -8.960 14.053 -11.324 1.00 90.88 86 TRP A CA 1
ATOM 663 C C . TRP A 1 86 ? -9.481 12.681 -11.730 1.00 90.88 86 TRP A C 1
ATOM 665 O O . TRP A 1 86 ? -9.850 11.876 -10.876 1.00 90.88 86 TRP A O 1
ATOM 675 N N . SER A 1 87 ? -9.516 12.419 -13.032 1.00 92.69 87 SER A N 1
ATOM 676 C CA . SER A 1 87 ? -9.891 11.119 -13.586 1.00 92.69 87 SER A CA 1
ATOM 677 C C . SER A 1 87 ? -8.786 10.627 -14.510 1.00 92.69 87 SER A C 1
ATOM 679 O O . SER A 1 87 ? -8.014 11.422 -15.045 1.00 92.69 87 SER A O 1
ATOM 681 N N . VAL A 1 88 ? -8.687 9.310 -14.654 1.00 92.94 88 VAL A N 1
ATOM 682 C CA . VAL A 1 88 ? -7.697 8.652 -15.504 1.00 92.94 88 VAL A CA 1
ATOM 683 C C . VAL A 1 88 ? -8.422 7.693 -16.436 1.00 92.94 88 VAL A C 1
ATOM 685 O O . VAL A 1 88 ? -9.280 6.925 -16.006 1.00 92.94 88 VAL A O 1
ATOM 688 N N . GLU A 1 89 ? -8.082 7.758 -17.716 1.00 93.88 89 GLU A N 1
ATOM 689 C CA . GLU A 1 89 ? -8.592 6.875 -18.759 1.00 93.88 89 GLU A CA 1
ATOM 690 C C . GLU A 1 89 ? -7.412 6.085 -19.326 1.00 93.88 89 GLU A C 1
ATOM 692 O O . GLU A 1 89 ? -6.376 6.663 -19.662 1.00 93.88 89 GLU A O 1
ATOM 697 N N . LEU A 1 90 ? -7.551 4.762 -19.430 1.00 91.88 90 LEU A N 1
ATOM 698 C CA . LEU A 1 90 ? -6.562 3.937 -20.115 1.00 91.88 90 LEU A CA 1
ATOM 699 C C . LEU A 1 90 ? -6.823 4.010 -21.621 1.00 91.88 90 LEU A C 1
ATOM 701 O O . LEU A 1 90 ? -7.857 3.538 -22.088 1.00 91.88 90 LEU A O 1
ATOM 705 N N . LYS A 1 91 ? -5.876 4.573 -22.373 1.00 89.56 91 LYS A N 1
ATOM 706 C CA . LYS A 1 91 ? -5.900 4.572 -23.839 1.00 89.56 91 LYS A CA 1
ATOM 707 C C . LYS A 1 91 ? -4.836 3.627 -24.371 1.00 89.56 91 LYS A C 1
ATOM 709 O O . LYS A 1 91 ? -3.672 3.712 -23.986 1.00 89.56 91 LYS A O 1
ATOM 714 N N . GLU A 1 92 ? -5.248 2.726 -25.252 1.00 87.25 92 GLU A N 1
ATOM 715 C CA . GLU A 1 92 ? -4.339 1.825 -25.950 1.00 87.25 92 GLU A CA 1
ATOM 716 C C . GLU A 1 92 ? -3.860 2.495 -27.235 1.00 87.25 92 GLU A C 1
ATOM 718 O O . GLU A 1 92 ? -4.654 2.835 -28.112 1.00 87.25 92 GLU A O 1
ATOM 723 N N . PHE A 1 93 ? -2.550 2.681 -27.353 1.00 80.81 93 PHE A N 1
ATOM 724 C CA . PHE A 1 93 ? -1.925 3.157 -28.580 1.00 80.81 93 PHE A CA 1
ATOM 725 C C . PHE A 1 93 ? -1.221 1.989 -29.262 1.00 80.81 93 PHE A C 1
ATOM 727 O O . PHE A 1 93 ? -0.569 1.173 -28.605 1.00 80.81 93 PHE A O 1
ATOM 734 N N . ALA A 1 94 ? -1.331 1.906 -30.590 1.00 80.31 94 ALA A N 1
ATOM 735 C CA . ALA A 1 94 ? -0.533 0.960 -31.358 1.00 80.31 94 ALA A CA 1
ATOM 736 C C . ALA A 1 94 ? 0.953 1.239 -31.089 1.00 80.31 94 ALA A C 1
ATOM 738 O O . ALA A 1 94 ? 1.402 2.383 -31.191 1.00 80.31 94 ALA A O 1
ATOM 739 N N . ALA A 1 95 ? 1.708 0.201 -30.725 1.00 65.19 95 ALA A N 1
ATOM 740 C CA . ALA A 1 95 ? 3.122 0.337 -30.407 1.00 65.19 95 ALA A CA 1
ATOM 741 C C . ALA A 1 95 ? 3.870 0.994 -31.584 1.00 65.19 95 ALA A C 1
ATOM 743 O O . ALA A 1 95 ? 4.008 0.392 -32.648 1.00 65.19 95 ALA A O 1
ATOM 744 N N . GLY A 1 96 ? 4.337 2.233 -31.386 1.00 66.31 96 GLY A N 1
ATOM 745 C CA . GLY A 1 96 ? 5.133 2.981 -32.366 1.00 66.31 96 GLY A CA 1
ATOM 746 C C . GLY A 1 96 ? 4.425 4.106 -33.132 1.00 66.31 96 GLY A C 1
ATOM 747 O O . GLY A 1 96 ? 5.036 4.647 -34.050 1.00 66.31 96 GLY A O 1
ATOM 748 N N . ALA A 1 97 ? 3.194 4.497 -32.793 1.00 57.19 97 ALA A N 1
ATOM 749 C CA . ALA A 1 97 ? 2.610 5.721 -33.349 1.00 57.19 97 ALA A CA 1
ATOM 750 C C . ALA A 1 97 ? 3.134 6.960 -32.587 1.00 57.19 97 ALA A C 1
ATOM 752 O O . ALA A 1 97 ? 2.882 7.060 -31.386 1.00 57.19 97 ALA A O 1
ATOM 753 N N . PRO A 1 98 ? 3.869 7.893 -33.224 1.00 57.28 98 PRO A N 1
ATOM 754 C CA . PRO A 1 98 ? 4.147 9.185 -32.609 1.00 57.28 98 PRO A CA 1
ATOM 755 C C . PRO A 1 98 ? 2.841 9.979 -32.486 1.00 57.28 98 PRO A C 1
ATOM 757 O O . PRO A 1 98 ? 2.022 9.976 -33.407 1.00 57.28 98 PRO A O 1
ATOM 760 N N . GLU A 1 99 ? 2.650 10.643 -31.348 1.00 59.75 99 GLU A N 1
ATOM 761 C CA . GLU A 1 99 ? 1.589 11.636 -31.178 1.00 59.75 99 GLU A CA 1
ATOM 762 C C . GLU A 1 99 ? 1.825 12.771 -32.189 1.00 59.75 99 GLU A C 1
ATOM 764 O O . GLU A 1 99 ? 2.926 13.324 -32.259 1.00 59.75 99 GLU A O 1
ATOM 769 N N . GLY A 1 100 ? 0.830 13.022 -33.045 1.00 51.16 100 GLY A N 1
ATOM 770 C CA . GLY A 1 100 ? 0.840 14.103 -34.036 1.00 51.16 100 GLY A CA 1
ATOM 771 C C . GLY A 1 100 ? 0.394 15.438 -33.462 1.00 51.16 100 GLY A C 1
ATOM 772 O O . GLY A 1 100 ? -0.292 15.430 -32.416 1.00 51.16 100 GLY A O 1
#

Radius of gyration: 24.95 Å; chains: 1; bounding box: 39×62×69 Å

Secondary structure (DSSP, 8-state):
-----SS-HHHHHHHHHHHHHHHTB-TTS-BHHHHTSGGG-TT-TT-S----PPPPPP-HHHHHHHHHHHHHHHH-TTS--TT-----------TTPPP-